Protein AF-A0A2E8D1E2-F1 (afdb_monomer_lite)

Structure (mmCIF, N/CA/C/O backbone):
data_AF-A0A2E8D1E2-F1
#
_entry.id   AF-A0A2E8D1E2-F1
#
loop_
_atom_site.group_PDB
_atom_site.id
_atom_site.type_symbol
_atom_site.label_atom_id
_atom_site.label_alt_id
_atom_site.label_comp_id
_atom_site.label_asym_id
_atom_site.label_entity_id
_atom_site.label_seq_id
_atom_site.pdbx_PDB_ins_code
_atom_site.Cartn_x
_atom_site.Cartn_y
_atom_site.Cartn_z
_atom_site.occupancy
_atom_site.B_iso_or_equiv
_atom_site.auth_seq_id
_atom_site.auth_comp_id
_atom_site.auth_asym_id
_atom_site.auth_atom_id
_atom_site.pdbx_PDB_model_num
ATOM 1 N N . MET A 1 1 ? -19.453 -1.250 4.900 1.00 74.19 1 MET A N 1
ATOM 2 C CA . MET A 1 1 ? -19.891 -2.653 4.694 1.00 74.19 1 MET A CA 1
ATOM 3 C C . MET A 1 1 ? -21.164 -2.675 3.858 1.00 74.19 1 MET A C 1
ATOM 5 O O . MET A 1 1 ? -22.031 -1.850 4.121 1.00 74.19 1 MET A O 1
ATOM 9 N N . LEU A 1 2 ? -21.267 -3.557 2.859 1.00 86.75 2 LEU A N 1
ATOM 10 C CA . LEU A 1 2 ? -22.532 -3.847 2.173 1.00 86.75 2 LEU A CA 1
ATOM 11 C C . LEU A 1 2 ? -23.083 -5.180 2.699 1.00 86.75 2 LEU A C 1
ATOM 13 O O . LEU A 1 2 ? -22.288 -6.065 3.014 1.00 86.75 2 LEU A O 1
ATOM 17 N N . ASP A 1 3 ? -24.400 -5.324 2.816 1.00 92.06 3 ASP A N 1
ATOM 18 C CA . ASP A 1 3 ? -25.017 -6.634 3.048 1.00 92.06 3 ASP A CA 1
ATOM 19 C C . ASP A 1 3 ? -25.078 -7.456 1.748 1.00 92.06 3 ASP A C 1
ATOM 21 O O . ASP A 1 3 ? -24.615 -7.022 0.689 1.00 92.06 3 ASP A O 1
ATOM 25 N N . ALA A 1 4 ? -25.633 -8.668 1.827 1.00 94.62 4 ALA A N 1
ATOM 26 C CA . ALA A 1 4 ? -25.773 -9.560 0.675 1.00 94.62 4 ALA A CA 1
ATOM 27 C C . ALA A 1 4 ? -26.650 -8.974 -0.450 1.00 94.62 4 ALA A C 1
ATOM 29 O O . ALA A 1 4 ? -26.517 -9.390 -1.599 1.00 94.62 4 ALA A O 1
ATOM 30 N N . ASP A 1 5 ? -27.496 -7.990 -0.131 1.00 95.38 5 ASP A N 1
ATOM 31 C CA . ASP A 1 5 ? -28.355 -7.283 -1.081 1.00 95.38 5 ASP A CA 1
ATOM 32 C C . ASP A 1 5 ? -27.682 -6.009 -1.634 1.00 95.38 5 ASP A C 1
ATOM 34 O O . ASP A 1 5 ? -28.273 -5.268 -2.423 1.00 95.38 5 ASP A O 1
ATOM 38 N N . GLY A 1 6 ? -26.433 -5.737 -1.238 1.00 94.06 6 GLY A N 1
ATOM 39 C CA . GLY A 1 6 ? -25.664 -4.576 -1.677 1.00 94.06 6 GLY A CA 1
ATOM 40 C C . GLY A 1 6 ? -26.029 -3.277 -0.957 1.00 94.06 6 GLY A C 1
ATOM 41 O O . GLY A 1 6 ? -25.612 -2.201 -1.393 1.00 94.06 6 GLY A O 1
ATOM 42 N N . LYS A 1 7 ? -26.796 -3.329 0.138 1.00 96.06 7 LYS A N 1
ATOM 43 C CA . LYS A 1 7 ? -27.158 -2.140 0.914 1.00 96.06 7 LYS A CA 1
ATOM 44 C C . LYS A 1 7 ? -26.035 -1.765 1.872 1.00 96.06 7 LYS A C 1
ATOM 46 O O . LYS A 1 7 ? -25.477 -2.610 2.562 1.00 96.06 7 LYS A O 1
ATOM 51 N N . LEU A 1 8 ? -25.749 -0.466 1.965 1.00 95.50 8 LEU A N 1
ATOM 52 C CA . LEU A 1 8 ? -24.811 0.078 2.942 1.00 95.50 8 LEU A CA 1
ATOM 53 C C . LEU A 1 8 ? -25.286 -0.200 4.375 1.00 95.50 8 LEU A C 1
ATOM 55 O O . LEU A 1 8 ? -26.321 0.305 4.809 1.00 95.50 8 LEU A O 1
ATOM 59 N N . VAL A 1 9 ? -24.494 -0.985 5.098 1.00 93.88 9 VAL A N 1
ATOM 60 C CA . VAL A 1 9 ? -24.712 -1.345 6.503 1.00 93.88 9 VAL A CA 1
ATOM 61 C C . VAL A 1 9 ? -23.969 -0.391 7.432 1.00 93.88 9 VAL A C 1
ATOM 63 O O . VAL A 1 9 ? -24.492 -0.011 8.473 1.00 93.88 9 VAL A O 1
ATOM 66 N N . GLU A 1 10 ? -22.753 0.005 7.057 1.00 92.44 10 GLU A N 1
ATOM 67 C CA . GLU A 1 10 ? -21.863 0.752 7.946 1.00 92.44 10 GLU A CA 1
ATOM 68 C C . GLU A 1 10 ? -20.851 1.604 7.174 1.00 92.44 10 GLU A C 1
ATOM 70 O O . GLU A 1 10 ? -20.319 1.159 6.147 1.00 92.44 10 GLU A O 1
ATOM 75 N N . THR A 1 11 ? -20.566 2.790 7.723 1.00 92.50 11 THR A N 1
ATOM 76 C CA . THR A 1 11 ? -19.557 3.751 7.261 1.00 92.50 11 THR A CA 1
ATOM 77 C C . THR A 1 11 ? -18.661 4.141 8.429 1.00 92.50 11 THR A C 1
ATOM 79 O O . THR A 1 11 ? -19.160 4.591 9.461 1.00 92.50 11 THR A O 1
ATOM 82 N N . TRP A 1 12 ? -17.347 4.042 8.244 1.00 91.81 12 TRP A N 1
ATOM 83 C CA . TRP A 1 12 ? -16.364 4.463 9.239 1.00 91.81 12 TRP A CA 1
ATOM 84 C C . TRP A 1 12 ? -15.814 5.849 8.891 1.00 91.81 12 TRP A C 1
ATOM 86 O O . TRP A 1 12 ? -15.200 6.004 7.831 1.00 91.81 12 TRP A O 1
ATOM 96 N N . PRO A 1 13 ? -16.049 6.877 9.726 1.00 90.56 13 PRO A N 1
ATOM 97 C CA . PRO A 1 13 ? -15.485 8.196 9.489 1.00 90.56 13 PRO A CA 1
ATOM 98 C C . PRO A 1 13 ? -13.972 8.177 9.729 1.00 90.56 13 PRO A C 1
ATOM 100 O O . PRO A 1 13 ? -13.495 7.660 10.736 1.00 90.56 13 PRO A O 1
ATOM 103 N N . MET A 1 14 ? -13.228 8.787 8.810 1.00 90.25 14 MET A N 1
ATOM 104 C CA . MET A 1 14 ? -11.777 8.939 8.884 1.00 90.25 14 MET A CA 1
ATOM 105 C C . MET A 1 14 ? -11.461 10.433 8.953 1.00 90.25 14 MET A C 1
ATOM 107 O O . MET A 1 14 ? -11.454 11.114 7.932 1.00 90.25 14 MET A O 1
ATOM 111 N N . ASN A 1 15 ? -11.276 10.960 10.163 1.00 87.94 15 ASN A N 1
ATOM 112 C CA . ASN A 1 15 ? -11.110 12.405 10.364 1.00 87.94 15 ASN A CA 1
ATOM 113 C C . ASN A 1 15 ? -9.662 12.871 10.160 1.00 87.94 15 ASN A C 1
ATOM 115 O O . ASN A 1 15 ? -9.437 14.000 9.738 1.00 87.94 15 ASN A O 1
ATOM 119 N N . ASP A 1 16 ? -8.694 11.994 10.435 1.00 88.12 16 ASP A N 1
ATOM 120 C CA . ASP A 1 16 ? -7.269 12.345 10.471 1.00 88.12 16 ASP A CA 1
ATOM 121 C C . ASP A 1 16 ? -6.489 11.881 9.232 1.00 88.12 16 ASP A C 1
ATOM 123 O O . ASP A 1 16 ? -5.282 12.115 9.146 1.00 88.12 16 ASP A O 1
ATOM 127 N N . LEU A 1 17 ? -7.162 11.218 8.284 1.00 90.31 17 LEU A N 1
ATOM 128 C CA . LEU A 1 17 ? -6.597 10.690 7.042 1.00 90.31 17 LEU A CA 1
ATOM 129 C C . LEU A 1 17 ? -7.678 10.678 5.956 1.00 90.31 17 LEU A C 1
ATOM 131 O O . LEU A 1 17 ? -8.757 10.127 6.171 1.00 90.31 17 LEU A O 1
ATOM 135 N N . ALA A 1 18 ? -7.378 11.203 4.767 1.00 92.31 18 ALA A N 1
ATOM 136 C CA . ALA A 1 18 ? -8.254 11.067 3.605 1.00 92.31 18 ALA A CA 1
ATOM 137 C C . ALA A 1 18 ? -7.902 9.790 2.811 1.00 92.31 18 ALA A C 1
ATOM 139 O O . ALA A 1 18 ? -6.849 9.739 2.169 1.00 92.31 18 ALA A O 1
ATOM 140 N N . PRO A 1 19 ? -8.748 8.744 2.822 1.00 93.69 19 PRO A N 1
ATOM 141 C CA . PRO A 1 19 ? -8.396 7.444 2.251 1.00 93.69 19 PRO A CA 1
ATOM 142 C C . PRO A 1 19 ? -8.268 7.487 0.721 1.00 93.69 19 PRO A C 1
ATOM 144 O O . PRO A 1 19 ? -9.162 7.973 0.025 1.00 93.69 19 PRO A O 1
ATOM 147 N N . LYS A 1 20 ? -7.172 6.929 0.186 1.00 92.50 20 LYS A N 1
ATOM 148 C CA . LYS A 1 20 ? -6.918 6.743 -1.263 1.00 92.50 20 LYS A CA 1
ATOM 149 C C . LYS A 1 20 ? -6.661 5.280 -1.644 1.00 92.50 20 LYS A C 1
ATOM 151 O O . LYS A 1 20 ? -6.895 4.886 -2.793 1.00 92.50 20 LYS A O 1
ATOM 156 N N . ALA A 1 21 ? -6.208 4.475 -0.687 1.00 94.38 21 ALA A N 1
ATOM 157 C CA . ALA A 1 21 ? -6.042 3.033 -0.802 1.00 94.38 21 ALA A CA 1
ATOM 158 C C . ALA A 1 21 ? -6.446 2.350 0.512 1.00 94.38 21 ALA A C 1
ATOM 160 O O . ALA A 1 21 ? -6.267 2.916 1.591 1.00 94.38 21 ALA A O 1
ATOM 161 N N . VAL A 1 22 ? -6.992 1.139 0.410 1.00 96.31 22 VAL A N 1
ATOM 162 C CA . VAL A 1 22 ? -7.398 0.308 1.548 1.00 96.31 22 VAL A CA 1
ATOM 163 C C . VAL A 1 22 ? -7.047 -1.149 1.264 1.00 96.31 22 VAL A C 1
ATOM 165 O O . VAL A 1 22 ? -7.165 -1.596 0.126 1.00 96.31 22 VAL A O 1
ATOM 168 N N . LEU A 1 23 ? -6.632 -1.873 2.299 1.00 97.50 23 LEU A N 1
ATOM 169 C CA . LEU A 1 23 ? -6.370 -3.307 2.269 1.00 97.50 23 LEU A CA 1
ATOM 170 C C . LEU A 1 23 ? -6.943 -3.945 3.533 1.00 97.50 23 LEU A C 1
ATOM 172 O O . LEU A 1 23 ? -6.603 -3.528 4.636 1.00 97.50 23 LEU A O 1
ATOM 176 N N . ALA A 1 24 ? -7.774 -4.972 3.374 1.00 96.38 24 ALA A N 1
ATOM 177 C CA . ALA A 1 24 ? -8.208 -5.828 4.473 1.00 96.38 24 ALA A CA 1
ATOM 178 C C . ALA A 1 24 ? -7.425 -7.145 4.420 1.00 96.38 24 ALA A C 1
ATOM 180 O O . ALA A 1 24 ? -7.403 -7.816 3.389 1.00 96.38 24 ALA A O 1
ATOM 181 N N . CYS A 1 25 ? -6.777 -7.505 5.522 1.00 96.81 25 CYS A N 1
ATOM 182 C CA . CYS A 1 25 ? -5.995 -8.728 5.649 1.00 96.81 25 CYS A CA 1
ATOM 183 C C . CYS A 1 25 ? -6.830 -9.855 6.276 1.00 96.81 25 CYS A C 1
ATOM 185 O O . CYS A 1 25 ? -7.772 -9.613 7.032 1.00 96.81 25 CYS A O 1
ATOM 187 N N . ALA A 1 26 ? -6.458 -11.106 5.994 1.00 94.62 26 ALA A N 1
ATOM 188 C CA . ALA A 1 26 ? -7.142 -12.287 6.531 1.00 94.62 26 ALA A CA 1
ATOM 189 C C . ALA A 1 26 ? -7.048 -12.402 8.066 1.00 94.62 26 ALA A C 1
ATOM 191 O O . ALA A 1 26 ? -7.923 -12.994 8.693 1.00 94.62 26 ALA A O 1
ATOM 192 N N . ASP A 1 27 ? -6.015 -11.806 8.670 1.00 96.25 27 ASP A N 1
ATOM 193 C CA . ASP A 1 27 ? -5.826 -11.709 10.123 1.00 96.25 27 ASP A CA 1
ATOM 194 C C . ASP A 1 27 ? -6.756 -10.674 10.795 1.00 96.25 27 ASP A C 1
ATOM 196 O O . ASP A 1 27 ? -6.715 -10.501 12.013 1.00 96.25 27 ASP A O 1
ATOM 200 N N . GLY A 1 28 ? -7.598 -9.984 10.018 1.00 96.88 28 GLY A N 1
ATOM 201 C CA . GLY A 1 28 ? -8.497 -8.934 10.490 1.00 96.88 28 GLY A CA 1
ATOM 202 C C . GLY A 1 28 ? -7.851 -7.551 10.592 1.00 96.88 28 GLY A C 1
ATOM 203 O O . GLY A 1 28 ? -8.546 -6.590 10.916 1.00 96.88 28 GLY A O 1
ATOM 204 N N . THR A 1 29 ? -6.556 -7.414 10.299 1.00 98.31 29 THR A N 1
ATOM 205 C CA . THR A 1 29 ? -5.906 -6.104 10.190 1.00 98.31 29 THR A CA 1
ATOM 206 C C . THR A 1 29 ? -6.407 -5.378 8.946 1.00 98.31 29 THR A C 1
ATOM 208 O O . THR A 1 29 ? -6.523 -5.967 7.871 1.00 98.31 29 THR A O 1
ATOM 211 N N . ILE A 1 30 ? -6.648 -4.076 9.062 1.00 98.12 30 ILE A N 1
ATOM 212 C CA . ILE A 1 30 ? -6.992 -3.212 7.933 1.00 98.12 30 ILE A CA 1
ATOM 213 C C . ILE A 1 30 ? -5.922 -2.127 7.809 1.00 98.12 30 ILE A C 1
ATOM 215 O O . ILE A 1 30 ? -5.593 -1.463 8.788 1.00 98.12 30 ILE A O 1
ATOM 219 N N . TYR A 1 31 ? -5.393 -1.923 6.606 1.00 98.19 31 TYR A N 1
ATOM 220 C CA . TYR A 1 31 ? -4.501 -0.809 6.293 1.00 98.19 31 TYR A CA 1
ATOM 221 C C . TYR A 1 31 ? -5.215 0.207 5.423 1.00 98.19 31 TYR A C 1
ATOM 223 O O . TYR A 1 31 ? -5.909 -0.154 4.471 1.00 98.19 31 TYR A O 1
ATOM 231 N N . VAL A 1 32 ? -5.016 1.483 5.729 1.00 97.31 32 VAL A N 1
ATOM 232 C CA . VAL A 1 32 ? -5.549 2.587 4.935 1.00 97.31 32 VAL A CA 1
ATOM 233 C C . VAL A 1 32 ? -4.449 3.607 4.707 1.00 97.31 32 VAL A C 1
ATOM 235 O O . VAL A 1 32 ? -3.779 4.017 5.651 1.00 97.31 32 VAL A O 1
ATOM 238 N N . ALA A 1 33 ? -4.270 4.026 3.459 1.00 95.25 33 ALA A N 1
ATOM 239 C CA . ALA A 1 33 ? -3.259 5.005 3.085 1.00 95.25 33 ALA A CA 1
ATOM 240 C C . ALA A 1 33 ? -3.872 6.144 2.268 1.00 95.25 33 ALA A C 1
ATOM 242 O O . ALA A 1 33 ? -4.802 5.942 1.475 1.00 95.25 33 ALA A O 1
ATOM 243 N N . GLY A 1 34 ? -3.344 7.350 2.452 1.00 91.56 34 GLY A N 1
ATOM 244 C CA . GLY A 1 34 ? -3.761 8.528 1.702 1.00 91.56 34 GLY A CA 1
ATOM 245 C C . GLY A 1 34 ? -3.255 9.833 2.308 1.00 91.56 34 GLY A C 1
ATOM 246 O O . GLY A 1 34 ? -3.021 9.913 3.508 1.00 91.56 34 GLY A O 1
ATOM 247 N N . GLU A 1 35 ? -3.062 10.835 1.444 1.00 86.56 35 GLU A N 1
ATOM 248 C CA . GLU A 1 35 ? -2.612 12.195 1.803 1.00 86.56 35 GLU A CA 1
ATOM 249 C C . GLU A 1 35 ? -1.411 12.223 2.765 1.00 86.56 35 GLU A C 1
ATOM 251 O O . GLU A 1 35 ? -1.435 12.888 3.795 1.00 86.56 35 GLU A O 1
ATOM 256 N N . GLY A 1 36 ? -0.356 11.475 2.426 1.00 90.81 36 GLY A N 1
ATOM 257 C CA . GL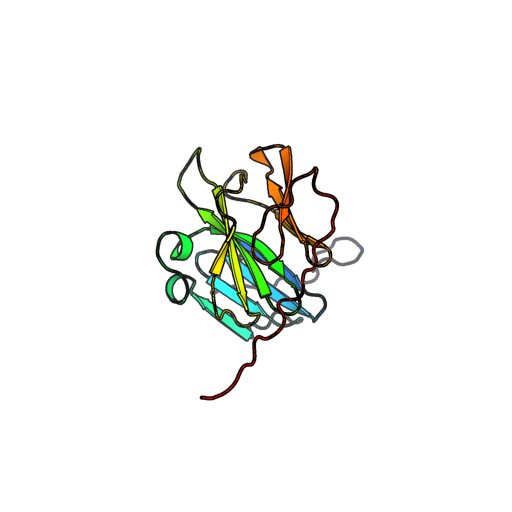Y A 1 36 ? 0.884 11.455 3.205 1.00 90.81 36 GLY A CA 1
ATOM 258 C C . GLY A 1 36 ? 0.812 10.631 4.491 1.00 90.81 36 GLY A C 1
ATOM 259 O O . GLY A 1 36 ? 1.752 10.674 5.272 1.00 90.81 36 GLY A O 1
ATOM 260 N N . LYS A 1 37 ? -0.262 9.869 4.724 1.00 94.31 37 LYS A N 1
ATOM 261 C CA . LYS A 1 37 ? -0.425 9.057 5.934 1.00 94.31 37 LYS A CA 1
ATOM 262 C C . LYS A 1 37 ? -0.718 7.598 5.638 1.00 94.31 37 LYS A C 1
ATOM 264 O O . LYS A 1 37 ? -1.290 7.249 4.600 1.00 94.31 37 LYS A O 1
ATOM 269 N N . LEU A 1 38 ? -0.379 6.763 6.613 1.00 95.94 38 LEU A N 1
ATOM 270 C CA . LEU A 1 38 ? -0.665 5.338 6.638 1.00 95.94 38 LEU A CA 1
ATOM 271 C C . LEU A 1 38 ? -1.185 4.943 8.022 1.00 95.94 38 LEU A C 1
ATOM 273 O O . LEU A 1 38 ? -0.575 5.258 9.042 1.00 95.94 38 LEU A O 1
ATOM 277 N N . ALA A 1 39 ? -2.320 4.250 8.050 1.00 97.38 39 ALA A N 1
ATOM 278 C CA . ALA A 1 39 ? -2.990 3.820 9.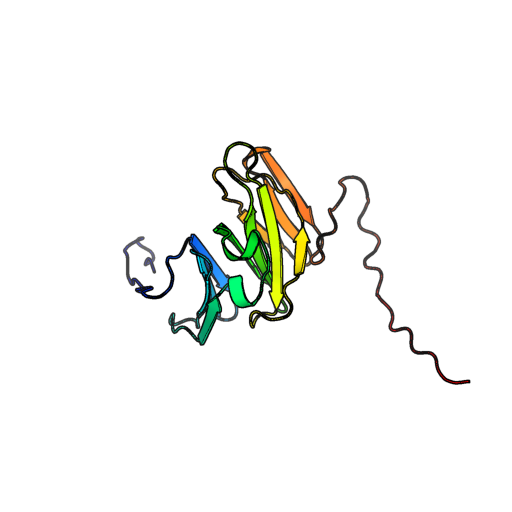265 1.00 97.38 39 ALA A CA 1
ATOM 279 C C . ALA A 1 39 ? -3.212 2.304 9.276 1.00 97.38 39 ALA A C 1
ATOM 281 O O . ALA A 1 39 ? -3.544 1.704 8.253 1.00 97.38 39 ALA A O 1
ATOM 282 N N . LYS A 1 40 ? -3.042 1.705 10.458 1.00 98.25 40 LYS A N 1
ATOM 283 C CA . LYS A 1 40 ? -3.355 0.314 10.791 1.00 98.25 40 LYS A CA 1
ATOM 284 C C . LYS A 1 40 ? -4.557 0.316 11.717 1.00 98.25 40 LYS A C 1
ATOM 286 O O . LYS A 1 40 ? -4.549 0.992 12.748 1.00 98.25 40 LYS A O 1
ATOM 291 N N . LEU A 1 41 ? -5.578 -0.434 11.349 1.00 97.75 41 LEU A N 1
ATOM 292 C CA . LEU A 1 41 ? -6.832 -0.569 12.066 1.00 97.75 41 LEU A CA 1
ATOM 293 C C . LEU A 1 41 ? -7.060 -2.047 12.407 1.00 97.75 41 LEU A C 1
ATOM 295 O O . LEU A 1 41 ? -6.551 -2.938 11.722 1.00 97.75 41 LEU A O 1
ATOM 299 N N . ASP A 1 42 ? -7.831 -2.308 13.459 1.00 97.06 42 ASP A N 1
ATOM 300 C CA . ASP A 1 42 ? -8.374 -3.645 13.708 1.00 97.06 42 ASP A CA 1
ATOM 301 C C . ASP A 1 42 ? -9.635 -3.920 12.867 1.00 97.06 42 ASP A C 1
ATOM 303 O O . ASP A 1 42 ? -10.129 -3.056 12.138 1.00 97.06 42 ASP A O 1
ATOM 307 N N . ALA A 1 43 ? -10.188 -5.128 13.001 1.00 94.88 43 ALA A N 1
ATOM 308 C CA . ALA A 1 43 ? -11.377 -5.568 12.268 1.00 94.88 43 ALA A CA 1
ATOM 309 C C . ALA A 1 43 ? -12.647 -4.748 12.577 1.00 94.88 43 ALA A C 1
ATOM 311 O O . ALA A 1 43 ? -13.622 -4.830 11.834 1.00 94.88 43 ALA A O 1
ATOM 312 N N . SER A 1 44 ? -12.647 -3.965 13.663 1.00 93.06 44 SER A N 1
ATOM 313 C CA . SER A 1 44 ? -13.730 -3.045 14.036 1.00 93.06 44 SER A CA 1
ATOM 314 C C . SER A 1 44 ? -13.488 -1.607 13.568 1.00 93.06 44 SER A C 1
ATOM 316 O O . SER A 1 44 ? -14.219 -0.700 13.959 1.00 93.06 44 SER A O 1
ATOM 318 N N . ALA A 1 45 ? -12.452 -1.397 12.749 1.00 92.88 45 ALA A N 1
ATOM 319 C CA . ALA A 1 45 ? -11.985 -0.101 12.270 1.00 92.88 45 ALA A CA 1
ATOM 320 C C . ALA A 1 45 ? -11.478 0.852 13.351 1.00 92.88 45 ALA A C 1
ATOM 322 O O . ALA A 1 45 ? -11.359 2.061 13.131 1.00 92.88 45 ALA A O 1
ATOM 323 N N . LYS A 1 46 ? -11.113 0.324 14.519 1.00 94.88 46 LYS A N 1
ATOM 324 C CA . LYS A 1 46 ? -10.384 1.116 15.497 1.00 94.88 46 LYS A CA 1
ATOM 325 C C . LYS A 1 46 ? -8.964 1.323 14.988 1.00 94.88 46 LYS A C 1
ATOM 327 O O . LYS A 1 46 ? -8.243 0.358 14.745 1.00 94.88 46 LYS A O 1
ATOM 332 N N . VAL A 1 47 ? -8.543 2.580 14.884 1.00 96.56 47 VAL A N 1
ATOM 333 C CA . VAL A 1 47 ? -7.154 2.935 14.572 1.00 96.56 47 VAL A CA 1
ATOM 334 C C . VAL A 1 47 ? -6.243 2.458 15.704 1.00 96.56 47 VAL A C 1
ATOM 336 O O . VAL A 1 47 ? -6.392 2.869 16.856 1.00 96.56 47 VAL A O 1
ATOM 339 N N . LEU A 1 48 ? -5.310 1.569 15.369 1.00 97.50 48 LEU A N 1
ATOM 340 C CA . LEU A 1 48 ? -4.280 1.049 16.268 1.00 97.50 48 LEU A CA 1
ATOM 341 C C . LEU A 1 48 ? -2.989 1.861 16.162 1.00 97.50 48 LEU A C 1
ATOM 343 O O . LEU A 1 48 ? -2.314 2.079 17.166 1.00 97.50 48 LEU A O 1
ATOM 347 N N . LYS A 1 49 ? -2.645 2.297 14.944 1.00 97.38 49 LYS A N 1
ATOM 348 C CA . LYS A 1 49 ? -1.436 3.071 14.658 1.00 97.38 49 LYS A CA 1
ATOM 349 C C . LYS A 1 49 ? -1.637 3.943 13.424 1.00 97.38 49 LYS A C 1
ATOM 351 O O . LYS A 1 49 ? -2.245 3.492 12.458 1.00 97.38 49 LYS A O 1
ATOM 356 N N . THR A 1 50 ? -1.056 5.135 13.440 1.00 96.62 50 THR A N 1
ATOM 357 C CA . THR A 1 50 ? -0.921 6.015 12.273 1.00 96.62 50 THR A CA 1
ATOM 358 C C . THR A 1 50 ? 0.521 6.492 12.201 1.00 96.62 50 THR A C 1
ATOM 360 O O . THR A 1 50 ? 1.137 6.713 13.244 1.00 96.62 50 THR A O 1
ATOM 363 N N . VAL A 1 51 ? 1.050 6.640 10.991 1.00 95.25 51 VAL A N 1
ATOM 364 C CA . VAL A 1 51 ? 2.338 7.285 10.731 1.00 95.25 51 VAL A CA 1
ATOM 365 C C . VAL A 1 51 ? 2.170 8.334 9.637 1.00 95.25 51 VAL A C 1
ATOM 367 O O . VAL A 1 51 ? 1.449 8.105 8.657 1.00 95.25 51 VAL A O 1
ATOM 370 N N . ASP A 1 52 ? 2.828 9.475 9.817 1.00 94.38 52 ASP A N 1
ATOM 371 C CA . ASP A 1 52 ? 3.037 10.440 8.746 1.00 94.38 52 ASP A CA 1
ATOM 372 C C . ASP A 1 52 ? 4.204 9.929 7.891 1.00 94.38 52 ASP A C 1
ATOM 374 O O . ASP A 1 52 ? 5.305 9.690 8.383 1.00 94.38 52 ASP A O 1
ATOM 378 N N . LEU A 1 53 ? 3.980 9.716 6.596 1.00 93.06 53 LEU A N 1
ATOM 379 C CA . LEU A 1 53 ? 4.975 9.124 5.700 1.00 93.06 53 LEU A CA 1
ATOM 380 C C . LEU A 1 53 ? 6.240 9.976 5.605 1.00 93.06 53 LEU A C 1
ATOM 382 O O . LEU A 1 53 ? 7.319 9.424 5.436 1.00 93.06 53 LEU A O 1
ATOM 386 N N . SER A 1 54 ? 6.133 11.292 5.794 1.00 92.88 54 SER A N 1
ATOM 387 C CA . SER A 1 54 ? 7.280 12.199 5.885 1.00 92.88 54 SER A CA 1
ATOM 388 C C . SER A 1 54 ? 8.190 11.963 7.093 1.00 92.88 54 SER A C 1
ATOM 390 O O . SER A 1 54 ? 9.294 12.494 7.124 1.00 92.88 54 SER A O 1
ATOM 392 N N . GLU A 1 55 ? 7.741 11.223 8.110 1.00 93.50 55 GLU A N 1
ATOM 393 C CA . GLU A 1 55 ? 8.566 10.872 9.275 1.00 93.50 55 GLU A CA 1
ATOM 394 C C . GLU A 1 55 ? 9.413 9.617 9.040 1.00 93.50 55 GLU A C 1
ATOM 396 O O . GLU A 1 55 ? 10.393 9.391 9.749 1.00 93.50 55 GLU A O 1
ATOM 401 N N . VAL A 1 56 ? 9.026 8.789 8.067 1.00 92.94 56 VAL A N 1
ATOM 402 C CA . VAL A 1 56 ? 9.631 7.472 7.809 1.00 92.94 56 VAL A CA 1
ATOM 403 C C . VAL A 1 56 ? 10.200 7.333 6.398 1.00 92.94 56 VAL A C 1
ATOM 405 O O . VAL A 1 56 ? 10.981 6.422 6.146 1.00 92.94 56 VAL A O 1
ATOM 408 N N . LEU A 1 57 ? 9.847 8.230 5.481 1.00 91.19 57 LEU A N 1
ATOM 409 C CA . LEU A 1 57 ? 10.334 8.273 4.109 1.00 91.19 57 LEU A CA 1
ATOM 410 C C . LEU A 1 57 ? 10.850 9.667 3.765 1.00 91.19 57 LEU A C 1
ATOM 412 O O . LEU A 1 57 ? 10.255 10.678 4.134 1.00 91.19 57 LEU A O 1
ATOM 416 N N . ASP A 1 58 ? 11.913 9.703 2.967 1.00 85.94 58 ASP A N 1
ATOM 417 C CA . ASP A 1 58 ? 12.519 10.939 2.486 1.00 85.94 58 ASP A CA 1
ATOM 418 C C . ASP A 1 58 ? 12.053 11.316 1.070 1.00 85.94 58 ASP A C 1
ATOM 420 O O . ASP A 1 58 ? 11.607 10.491 0.265 1.00 85.94 58 ASP A O 1
ATOM 424 N N . GLY A 1 59 ? 12.231 12.592 0.725 1.00 82.56 59 GLY A N 1
ATOM 425 C CA . GLY A 1 59 ? 12.126 13.080 -0.648 1.00 82.56 59 GLY A CA 1
ATOM 426 C C . GLY A 1 59 ? 10.714 12.998 -1.230 1.00 82.56 59 GLY A C 1
ATOM 427 O O . GLY A 1 59 ? 9.742 13.411 -0.605 1.00 82.56 59 GLY A O 1
ATOM 428 N N . ALA A 1 60 ? 10.602 12.511 -2.469 1.00 77.81 60 ALA A N 1
ATOM 429 C CA . ALA A 1 60 ? 9.344 12.534 -3.215 1.00 77.81 60 ALA A CA 1
ATOM 430 C C . ALA A 1 60 ? 8.243 11.651 -2.599 1.00 77.81 60 ALA A C 1
ATOM 432 O O . ALA A 1 60 ? 7.071 11.890 -2.875 1.00 77.81 60 ALA A O 1
ATOM 433 N N . TYR A 1 61 ? 8.600 10.660 -1.775 1.00 80.00 61 TYR A N 1
ATOM 434 C CA . TYR A 1 61 ? 7.655 9.698 -1.199 1.00 80.00 61 TYR A CA 1
ATOM 435 C C . TYR A 1 61 ? 6.912 10.233 0.027 1.00 80.00 61 TYR A C 1
ATOM 437 O O . TYR A 1 61 ? 5.766 9.854 0.253 1.00 80.00 61 TYR A O 1
ATOM 445 N N . ALA A 1 62 ? 7.530 11.158 0.768 1.00 76.25 62 ALA A N 1
ATOM 446 C CA . ALA A 1 62 ? 6.935 11.828 1.926 1.00 76.25 62 ALA A CA 1
ATOM 447 C C . ALA A 1 62 ? 5.601 12.522 1.591 1.00 76.25 62 ALA A C 1
ATOM 449 O O . ALA A 1 62 ? 4.695 12.590 2.418 1.00 76.25 62 ALA A O 1
ATOM 450 N N . GLU A 1 63 ? 5.479 13.011 0.356 1.00 76.19 63 GLU A N 1
ATOM 451 C CA . GLU A 1 63 ? 4.307 13.725 -0.159 1.00 76.19 63 GLU A CA 1
ATOM 452 C C . GLU A 1 63 ? 3.570 12.932 -1.257 1.00 76.19 63 GLU A C 1
ATOM 454 O O . GLU A 1 63 ? 2.614 13.432 -1.856 1.00 76.19 63 GLU A O 1
ATOM 459 N N . ALA A 1 64 ? 4.015 11.707 -1.561 1.00 78.94 64 ALA A N 1
ATOM 460 C CA . ALA A 1 64 ? 3.494 10.931 -2.679 1.00 78.94 64 ALA A CA 1
ATOM 461 C C . ALA A 1 64 ? 2.081 10.399 -2.419 1.00 78.94 64 ALA A C 1
ATOM 463 O O . ALA A 1 64 ? 1.658 10.105 -1.297 1.00 78.94 64 ALA A O 1
ATOM 464 N N . HIS A 1 65 ? 1.345 10.202 -3.511 1.00 86.56 65 HIS A N 1
ATOM 465 C CA . HIS A 1 65 ? 0.025 9.596 -3.454 1.00 86.56 65 HIS A CA 1
ATOM 466 C C . HIS A 1 65 ? 0.142 8.082 -3.279 1.00 86.56 65 HIS A C 1
ATOM 468 O O . HIS A 1 65 ? 0.548 7.380 -4.203 1.00 86.56 65 HIS A O 1
ATOM 474 N N . ALA A 1 66 ? -0.267 7.575 -2.114 1.00 91.56 66 ALA A N 1
ATOM 475 C CA . ALA A 1 66 ? -0.450 6.143 -1.909 1.00 91.56 66 ALA A CA 1
ATOM 476 C C . ALA A 1 66 ? -1.566 5.625 -2.829 1.00 91.56 66 ALA A C 1
ATOM 478 O O . ALA A 1 66 ? -2.716 6.078 -2.762 1.00 91.56 66 ALA A O 1
ATOM 479 N N . SER A 1 67 ? -1.213 4.694 -3.707 1.00 90.25 67 SER A N 1
ATOM 480 C CA . SER A 1 67 ? -2.028 4.326 -4.854 1.00 90.25 67 SER A CA 1
ATOM 481 C C . SER A 1 67 ? -2.433 2.856 -4.875 1.00 90.25 67 SER A C 1
ATOM 483 O O . SER A 1 67 ? -3.464 2.534 -5.454 1.00 90.25 67 SER A O 1
ATOM 485 N N . GLY A 1 68 ? -1.754 1.985 -4.140 1.00 94.25 68 GLY A N 1
ATOM 486 C CA . GLY A 1 68 ? -2.123 0.578 -4.007 1.00 94.25 68 GLY A CA 1
ATOM 487 C C . GLY A 1 68 ? -1.495 -0.037 -2.765 1.00 94.25 68 GLY A C 1
ATOM 488 O O . GLY A 1 68 ? -0.501 0.485 -2.259 1.00 94.25 68 GLY A O 1
ATOM 489 N N . LEU A 1 69 ? -2.099 -1.115 -2.265 1.00 97.62 69 LEU A N 1
ATOM 490 C CA . LEU A 1 69 ? -1.673 -1.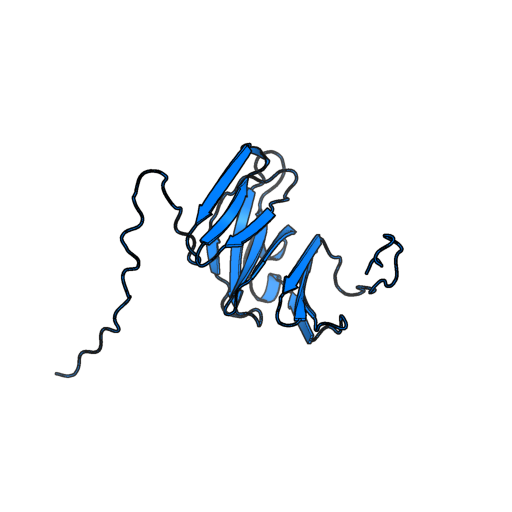812 -1.054 1.00 97.62 69 LEU A CA 1
ATOM 491 C C . LEU A 1 69 ? -1.774 -3.327 -1.254 1.00 97.62 69 LEU A C 1
ATOM 493 O O . LEU A 1 69 ? -2.790 -3.806 -1.748 1.00 97.62 69 LEU A O 1
ATOM 497 N N . ALA A 1 70 ? -0.768 -4.063 -0.792 1.00 98.12 70 ALA A N 1
ATOM 498 C CA . ALA A 1 70 ? -0.809 -5.516 -0.620 1.00 98.12 70 ALA A CA 1
ATOM 499 C C . ALA A 1 70 ? -0.026 -5.899 0.643 1.00 98.12 70 ALA A C 1
ATOM 501 O O . ALA A 1 70 ? 0.756 -5.092 1.143 1.00 98.12 70 ALA A O 1
ATOM 502 N N . ALA A 1 71 ? -0.220 -7.098 1.191 1.00 97.69 71 ALA A N 1
ATOM 503 C CA . ALA A 1 71 ? 0.534 -7.509 2.373 1.00 97.69 71 ALA A CA 1
ATOM 504 C C . ALA A 1 71 ? 0.582 -9.022 2.587 1.00 97.69 71 ALA A C 1
ATOM 506 O O . ALA A 1 71 ? -0.384 -9.722 2.291 1.00 97.69 71 ALA A O 1
ATOM 507 N N . ASN A 1 72 ? 1.687 -9.491 3.163 1.00 96.69 72 ASN A N 1
ATOM 508 C CA . ASN A 1 72 ? 1.839 -10.843 3.702 1.00 96.69 72 ASN A CA 1
ATOM 509 C C . ASN A 1 72 ? 2.019 -10.774 5.229 1.00 96.69 72 ASN A C 1
ATOM 511 O O . ASN A 1 72 ? 1.759 -9.742 5.850 1.00 96.69 72 ASN A O 1
ATOM 515 N N . ASP A 1 73 ? 2.472 -11.871 5.830 1.00 95.94 73 ASP A N 1
ATOM 516 C CA . ASP A 1 73 ? 2.671 -11.976 7.278 1.00 95.94 73 ASP A CA 1
ATOM 517 C C . ASP A 1 73 ? 3.796 -11.067 7.809 1.00 95.94 73 ASP A C 1
ATOM 519 O O . ASP A 1 73 ? 3.817 -10.737 8.994 1.00 95.94 73 ASP A O 1
ATOM 523 N N . CYS A 1 74 ? 4.730 -10.647 6.950 1.00 96.25 74 CYS A N 1
ATOM 524 C CA . CYS A 1 74 ? 5.924 -9.897 7.344 1.00 96.25 74 CYS A CA 1
ATOM 525 C C . CYS A 1 74 ? 5.863 -8.420 6.956 1.00 96.25 74 CYS A C 1
ATOM 527 O O . CYS A 1 74 ? 6.293 -7.564 7.731 1.00 96.25 74 CYS A O 1
ATOM 529 N N . HIS A 1 75 ? 5.319 -8.121 5.780 1.00 98.06 75 HIS A N 1
ATOM 530 C CA . HIS A 1 75 ? 5.413 -6.811 5.159 1.00 98.06 75 HIS A CA 1
ATOM 531 C C . HIS A 1 75 ? 4.068 -6.319 4.639 1.00 98.06 75 HIS A C 1
ATOM 533 O O . HIS A 1 75 ? 3.190 -7.093 4.244 1.00 98.06 75 HIS A O 1
ATOM 539 N N . ILE A 1 76 ? 3.944 -4.999 4.599 1.00 98.00 76 ILE A N 1
ATOM 540 C CA . ILE A 1 76 ? 2.990 -4.294 3.749 1.00 98.00 76 ILE A CA 1
ATOM 541 C C . ILE A 1 76 ? 3.751 -3.687 2.573 1.00 98.00 76 ILE A C 1
ATOM 543 O O . ILE A 1 76 ? 4.844 -3.158 2.741 1.00 98.00 76 ILE A O 1
ATOM 547 N N . TYR A 1 77 ? 3.152 -3.740 1.395 1.00 98.19 77 TYR A N 1
ATOM 548 C CA . TYR A 1 77 ? 3.660 -3.172 0.156 1.00 98.19 77 TYR A CA 1
ATOM 549 C C . TYR A 1 77 ? 2.755 -2.017 -0.238 1.00 98.19 77 TYR A C 1
ATOM 551 O O . TYR A 1 77 ? 1.532 -2.171 -0.275 1.00 98.19 77 TYR A O 1
ATOM 559 N N . ILE A 1 78 ? 3.349 -0.867 -0.532 1.00 96.69 78 ILE A N 1
ATOM 560 C CA . ILE A 1 78 ? 2.644 0.364 -0.867 1.00 96.69 78 ILE A CA 1
ATOM 561 C C . ILE A 1 78 ? 3.177 0.876 -2.193 1.00 96.69 78 ILE A C 1
ATOM 563 O O . ILE A 1 78 ? 4.380 1.075 -2.349 1.00 96.69 78 ILE A O 1
ATOM 567 N N . ALA A 1 79 ? 2.274 1.117 -3.137 1.00 95.38 79 ALA A N 1
ATOM 568 C CA . ALA A 1 79 ? 2.606 1.866 -4.336 1.00 95.38 79 ALA A CA 1
ATOM 569 C C . ALA A 1 79 ? 2.497 3.367 -4.070 1.00 95.38 79 ALA A C 1
ATOM 571 O O . ALA A 1 79 ? 1.462 3.847 -3.598 1.00 95.38 79 ALA A O 1
ATOM 572 N N . PHE A 1 80 ? 3.543 4.107 -4.418 1.00 92.75 80 PHE A N 1
ATOM 573 C CA . PHE A 1 80 ? 3.597 5.558 -4.341 1.00 92.75 80 PHE A CA 1
ATOM 574 C C . PHE A 1 80 ? 3.668 6.155 -5.737 1.00 92.75 80 PHE A C 1
ATOM 576 O O . PHE A 1 80 ? 4.628 5.930 -6.469 1.00 92.75 80 PHE A O 1
ATOM 583 N N . GLY A 1 81 ? 2.660 6.950 -6.092 1.00 89.00 81 GLY A N 1
ATOM 584 C CA . GLY A 1 81 ? 2.682 7.758 -7.303 1.00 89.00 81 GLY A CA 1
ATOM 585 C C . GLY A 1 81 ? 3.744 8.849 -7.195 1.00 89.00 81 GLY A C 1
ATOM 586 O O . GLY A 1 81 ? 3.587 9.793 -6.418 1.00 89.00 81 GLY A O 1
ATOM 587 N N . VAL A 1 82 ? 4.799 8.731 -7.997 1.00 79.00 82 VAL A N 1
ATOM 588 C CA . VAL A 1 82 ? 5.919 9.670 -8.074 1.00 79.00 82 VAL A CA 1
ATOM 589 C C . VAL A 1 82 ? 5.891 10.466 -9.380 1.00 79.00 82 VAL A C 1
ATOM 591 O O . VAL A 1 82 ? 5.569 9.958 -10.454 1.00 79.00 82 VAL A O 1
ATOM 594 N N . GLY A 1 83 ? 6.263 11.747 -9.296 1.00 71.69 83 GLY A N 1
ATOM 595 C CA . GLY A 1 83 ? 6.327 12.661 -10.441 1.00 71.69 83 GLY A CA 1
ATOM 596 C C . GLY A 1 83 ? 5.047 13.473 -10.692 1.00 71.69 83 GLY A C 1
ATOM 597 O O . GLY A 1 83 ? 4.059 13.381 -9.972 1.00 71.69 83 GLY A O 1
ATOM 598 N N . ARG A 1 84 ? 5.079 14.338 -11.716 1.00 58.28 84 ARG A N 1
ATOM 599 C CA . ARG A 1 84 ? 3.951 15.192 -12.139 1.00 58.28 84 ARG A CA 1
ATOM 600 C C . ARG A 1 84 ? 3.647 14.948 -13.626 1.00 58.28 84 ARG A C 1
ATOM 602 O O . ARG A 1 84 ? 4.574 14.904 -14.432 1.00 58.28 84 ARG A O 1
ATOM 609 N N . SER A 1 85 ? 2.366 14.889 -14.011 1.00 58.81 85 SER A N 1
ATOM 610 C CA . SER A 1 85 ? 1.896 14.794 -15.414 1.00 58.81 85 SER A CA 1
ATOM 611 C C . SER A 1 85 ? 2.283 13.487 -16.153 1.00 58.81 85 SER A C 1
ATOM 613 O O . SER A 1 85 ? 2.381 12.441 -15.524 1.00 58.81 85 SER A O 1
ATOM 615 N N . LEU A 1 86 ? 2.455 13.534 -17.487 1.00 48.22 86 LEU A N 1
ATOM 616 C CA . LEU A 1 86 ? 2.608 12.438 -18.477 1.00 48.22 86 LEU A CA 1
ATOM 617 C C . LEU A 1 86 ? 3.733 11.406 -18.217 1.00 48.22 86 LEU A C 1
ATOM 619 O O . LEU A 1 86 ? 3.991 10.557 -19.067 1.00 48.22 86 LEU A O 1
ATOM 623 N N . ARG A 1 87 ? 4.442 11.496 -17.089 1.00 60.56 87 ARG A N 1
ATOM 624 C CA . ARG A 1 87 ? 5.494 10.560 -16.662 1.00 60.56 87 ARG A CA 1
ATOM 625 C C . ARG A 1 87 ? 5.337 10.119 -15.207 1.00 60.56 87 ARG A C 1
ATOM 627 O O . ARG A 1 87 ? 6.324 9.703 -14.610 1.00 60.56 87 ARG A O 1
ATOM 634 N N . ALA A 1 88 ? 4.146 10.269 -14.627 1.00 75.62 88 ALA A N 1
ATOM 635 C CA . ALA A 1 88 ? 3.873 9.697 -13.320 1.00 75.62 88 ALA A CA 1
ATOM 636 C C . ALA A 1 88 ? 4.082 8.179 -13.393 1.00 75.62 88 ALA A C 1
ATOM 638 O O . ALA A 1 88 ? 3.562 7.525 -14.299 1.00 75.62 88 ALA A O 1
ATOM 639 N N . THR A 1 89 ? 4.882 7.664 -12.473 1.00 88.31 89 THR A N 1
ATOM 640 C CA . THR A 1 89 ? 5.085 6.232 -12.274 1.00 88.31 89 THR A CA 1
ATOM 641 C C . THR A 1 89 ? 4.798 5.891 -10.828 1.00 88.31 89 THR A C 1
ATOM 643 O O . THR A 1 89 ? 4.671 6.776 -9.985 1.00 88.31 89 THR A O 1
ATOM 646 N N . GLU A 1 90 ? 4.715 4.608 -10.536 1.00 92.38 90 GLU A N 1
ATOM 647 C CA . GLU A 1 90 ? 4.550 4.095 -9.197 1.00 92.38 90 GLU A CA 1
ATOM 648 C C . GLU A 1 90 ? 5.794 3.324 -8.800 1.00 92.38 90 GLU A C 1
ATOM 650 O O . GLU A 1 90 ? 6.218 2.391 -9.490 1.00 92.38 90 GLU A O 1
ATOM 655 N N . ASP A 1 91 ? 6.353 3.724 -7.670 1.00 94.00 91 ASP A N 1
ATOM 656 C CA . ASP A 1 91 ? 7.407 2.982 -7.002 1.00 94.00 91 ASP A CA 1
ATOM 657 C C . ASP A 1 91 ? 6.769 2.194 -5.859 1.00 94.00 91 ASP A C 1
ATOM 659 O O . ASP A 1 91 ? 5.827 2.665 -5.214 1.00 94.00 91 ASP A O 1
ATOM 663 N N . ILE A 1 92 ? 7.243 0.974 -5.629 1.00 95.88 92 ILE A N 1
ATOM 664 C CA . ILE A 1 92 ? 6.773 0.122 -4.546 1.00 95.88 92 ILE A CA 1
ATOM 665 C C . ILE A 1 92 ? 7.769 0.191 -3.405 1.00 95.88 92 ILE A C 1
ATOM 667 O O . ILE A 1 92 ? 8.949 -0.134 -3.561 1.00 95.88 92 ILE A O 1
ATOM 671 N N . VAL A 1 93 ? 7.249 0.570 -2.249 1.00 96.06 93 VAL A N 1
ATOM 672 C CA . VAL A 1 93 ? 7.950 0.548 -0.973 1.00 96.06 93 VAL A CA 1
ATOM 673 C C . VAL A 1 93 ? 7.323 -0.538 -0.122 1.00 96.06 93 VAL A C 1
ATOM 675 O O . VAL A 1 93 ? 6.096 -0.662 -0.090 1.00 96.06 93 VAL A O 1
ATOM 678 N N . HIS A 1 94 ? 8.139 -1.308 0.585 1.00 96.44 94 HIS A N 1
ATOM 679 C CA . HIS A 1 94 ? 7.638 -2.174 1.644 1.00 96.44 94 HIS A CA 1
ATOM 680 C C . HIS A 1 94 ? 8.016 -1.637 3.019 1.00 96.44 94 HIS A C 1
ATOM 682 O O . HIS A 1 94 ? 9.002 -0.921 3.165 1.00 96.44 94 HIS A O 1
ATOM 688 N N . PHE A 1 95 ? 7.189 -1.965 4.002 1.00 97.69 95 PHE A N 1
ATOM 689 C 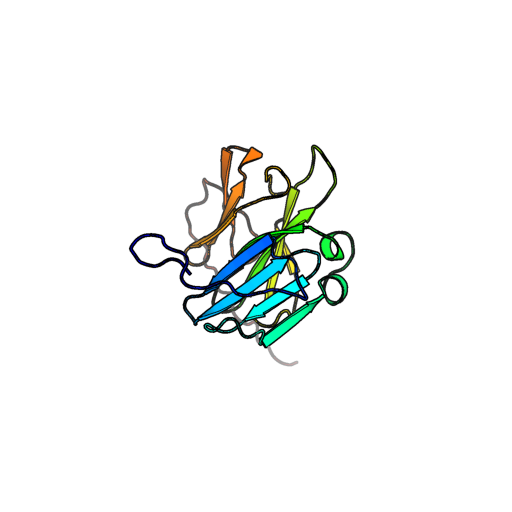CA . PHE A 1 95 ? 7.423 -1.739 5.423 1.00 97.69 95 PHE A CA 1
ATOM 690 C C . PHE A 1 95 ? 7.171 -3.054 6.147 1.00 97.69 95 PHE A C 1
ATOM 692 O O . PHE A 1 95 ? 6.392 -3.885 5.667 1.00 97.69 95 PHE A O 1
ATOM 699 N N . ASP A 1 96 ? 7.701 -3.205 7.358 1.00 97.94 96 ASP A N 1
ATOM 700 C CA . ASP A 1 96 ? 7.144 -4.198 8.272 1.00 97.94 96 ASP A CA 1
ATOM 701 C C . ASP A 1 96 ? 5.662 -3.888 8.603 1.00 97.94 96 ASP A C 1
ATOM 703 O O . ASP A 1 96 ? 5.134 -2.794 8.360 1.00 97.94 96 ASP A O 1
ATOM 707 N N . ARG A 1 97 ? 4.955 -4.866 9.180 1.00 97.56 97 ARG A N 1
ATOM 708 C CA . ARG A 1 97 ? 3.522 -4.754 9.540 1.00 97.56 97 ARG A CA 1
ATOM 709 C C . ARG A 1 97 ? 3.205 -3.663 10.574 1.00 97.56 97 ARG A C 1
ATOM 711 O O . ARG A 1 97 ? 2.019 -3.416 10.830 1.00 97.56 97 ARG A O 1
ATOM 718 N N . GLU A 1 98 ? 4.231 -3.049 11.157 1.00 97.44 98 GLU A N 1
ATOM 719 C CA . GLU A 1 98 ? 4.197 -1.980 12.149 1.00 97.44 98 GLU A CA 1
ATOM 720 C C . GLU A 1 98 ? 4.815 -0.669 11.623 1.00 97.44 98 GLU A C 1
ATOM 722 O O . GLU A 1 98 ? 5.093 0.229 12.417 1.00 97.44 98 GLU A O 1
ATOM 727 N N . PHE A 1 99 ? 4.973 -0.506 10.306 1.00 96.94 99 PHE A N 1
ATOM 728 C CA . PHE A 1 99 ? 5.488 0.710 9.653 1.00 96.94 99 PHE A CA 1
ATOM 729 C C . PHE A 1 99 ? 6.974 1.012 9.908 1.00 96.94 99 PHE A C 1
ATOM 731 O O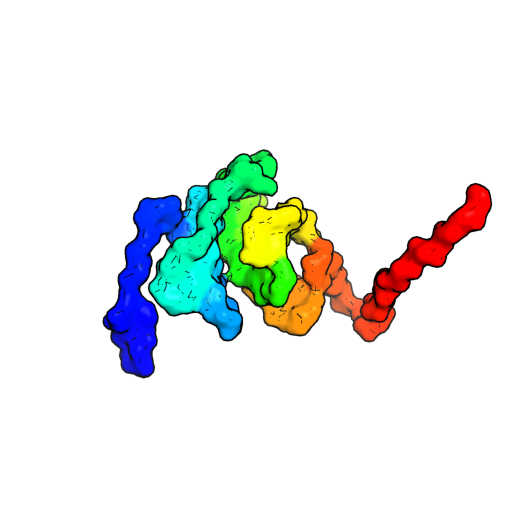 . PHE A 1 99 ? 7.409 2.152 9.745 1.00 96.94 99 PHE A O 1
ATOM 738 N N . GLY A 1 100 ? 7.753 0.017 10.321 1.00 96.56 100 GLY A N 1
ATOM 739 C CA . GLY A 1 100 ? 9.207 0.090 10.422 1.00 96.56 100 GLY A CA 1
ATOM 740 C C . GLY A 1 100 ? 9.921 -0.373 9.150 1.00 96.56 100 GLY A C 1
ATOM 741 O O . GLY A 1 100 ? 9.314 -0.924 8.231 1.00 96.56 100 GLY A O 1
ATOM 742 N N . SER A 1 101 ? 11.233 -0.121 9.120 1.00 95.81 101 SER A N 1
ATOM 743 C CA . SER A 1 101 ? 12.170 -0.535 8.062 1.00 95.81 101 SER A CA 1
ATOM 744 C C . SER A 1 101 ? 11.675 -0.314 6.622 1.00 95.81 101 SER A C 1
ATOM 746 O O . SER A 1 101 ? 11.653 -1.267 5.844 1.00 95.81 101 SER A O 1
ATOM 748 N N . PRO A 1 102 ? 11.279 0.917 6.247 1.00 95.88 102 PRO A N 1
ATOM 749 C CA . PRO A 1 102 ? 10.859 1.198 4.884 1.00 95.88 102 PRO A CA 1
ATOM 750 C C . PRO A 1 102 ? 11.991 0.991 3.877 1.00 95.88 102 PRO A C 1
ATOM 752 O O . PRO A 1 102 ? 13.101 1.492 4.067 1.00 95.88 102 PRO A O 1
ATOM 755 N N . GLU A 1 103 ? 11.685 0.337 2.761 1.00 95.25 103 GLU A N 1
ATOM 756 C CA . GLU A 1 103 ? 12.623 0.156 1.653 1.00 95.25 103 GLU A CA 1
ATOM 757 C C . GLU A 1 103 ? 11.902 0.205 0.303 1.00 95.25 103 GLU A C 1
ATOM 759 O O . GLU A 1 103 ? 10.865 -0.428 0.094 1.00 95.25 103 GLU A O 1
ATOM 764 N N . ILE A 1 104 ? 12.475 0.964 -0.632 1.00 94.81 104 ILE A N 1
ATOM 765 C CA . ILE A 1 104 ? 12.026 1.025 -2.025 1.00 94.81 104 ILE A CA 1
ATOM 766 C C . ILE A 1 104 ? 12.569 -0.213 -2.740 1.00 94.81 104 ILE A C 1
ATOM 768 O O . ILE A 1 104 ? 13.780 -0.351 -2.893 1.00 94.81 104 ILE A O 1
ATOM 772 N N . ILE A 1 105 ? 11.682 -1.095 -3.198 1.00 96.19 105 ILE A N 1
ATOM 773 C CA . ILE A 1 105 ? 12.067 -2.373 -3.823 1.00 96.19 105 ILE A CA 1
ATOM 774 C C . ILE A 1 105 ? 11.847 -2.393 -5.333 1.00 96.19 105 ILE A C 1
ATOM 776 O O . ILE A 1 105 ? 12.522 -3.124 -6.053 1.00 96.19 105 ILE A O 1
ATOM 780 N N . ILE A 1 106 ? 10.902 -1.604 -5.846 1.00 95.81 106 ILE A N 1
ATOM 781 C CA . ILE A 1 106 ? 10.579 -1.566 -7.275 1.00 95.81 106 ILE A CA 1
ATOM 782 C C . ILE A 1 106 ? 10.361 -0.119 -7.675 1.00 95.81 106 ILE A C 1
ATOM 784 O O . ILE A 1 106 ? 9.581 0.582 -7.046 1.00 95.81 106 ILE A O 1
ATOM 788 N N . GLU A 1 107 ? 10.985 0.305 -8.766 1.00 93.38 107 GLU A N 1
ATOM 789 C CA . GLU A 1 107 ? 10.785 1.641 -9.319 1.00 93.38 107 GLU A CA 1
ATOM 790 C C . GLU A 1 107 ? 10.076 1.585 -10.680 1.00 93.38 107 GLU A C 1
ATOM 792 O O . GLU A 1 107 ? 10.165 0.596 -11.421 1.00 93.38 107 GLU A O 1
ATOM 797 N N . LYS A 1 108 ? 9.434 2.693 -11.052 1.00 91.69 108 LYS A N 1
ATOM 798 C CA . LYS A 1 108 ? 8.965 3.014 -12.407 1.00 91.69 108 LYS A CA 1
ATOM 799 C C . LYS A 1 108 ? 7.961 2.020 -12.984 1.00 91.69 108 LYS A C 1
ATOM 801 O O . LYS A 1 108 ? 8.089 1.597 -14.136 1.00 91.69 108 LYS A O 1
ATOM 806 N N . GLN A 1 109 ? 6.955 1.659 -12.196 1.00 93.56 109 GLN A N 1
ATOM 807 C CA . GLN A 1 109 ? 5.781 0.958 -12.709 1.00 93.56 109 GLN A CA 1
ATOM 808 C C . GLN A 1 109 ? 4.813 1.971 -13.333 1.00 93.56 109 GLN A C 1
ATOM 810 O O . GLN A 1 109 ? 4.772 3.127 -12.931 1.00 93.56 109 GLN A O 1
ATOM 815 N N . PHE A 1 110 ? 4.086 1.573 -14.374 1.00 90.88 110 PHE A N 1
ATOM 816 C CA . PHE A 1 110 ? 3.293 2.496 -15.191 1.00 90.88 110 PHE A CA 1
ATOM 817 C C . PHE A 1 110 ? 1.794 2.350 -14.918 1.00 90.88 110 PHE A C 1
ATOM 819 O O . PHE A 1 110 ? 1.086 1.611 -15.612 1.00 90.88 110 PHE A O 1
ATOM 826 N N . GLY A 1 111 ? 1.324 3.073 -13.909 1.00 86.88 111 GLY A N 1
ATOM 827 C CA . GLY A 1 111 ? -0.078 3.314 -13.611 1.00 86.88 111 GLY A CA 1
ATOM 828 C C . GLY A 1 111 ? -0.685 4.429 -14.467 1.00 86.88 111 GLY A C 1
ATOM 829 O O . GLY A 1 111 ? -0.019 5.108 -15.256 1.00 86.88 111 GLY A O 1
ATOM 830 N N . CYS A 1 112 ? -1.991 4.621 -14.326 1.00 84.69 112 CYS A N 1
ATOM 831 C CA . CYS A 1 112 ? -2.772 5.653 -14.990 1.00 84.69 112 CYS A CA 1
ATOM 832 C C . CYS A 1 112 ? -3.333 6.545 -13.891 1.00 84.69 112 CYS A C 1
ATOM 834 O O . CYS A 1 112 ? -3.872 6.044 -12.906 1.00 84.69 112 CYS A O 1
ATOM 836 N N . CYS A 1 113 ? -3.184 7.863 -14.034 1.00 79.25 113 CYS A N 1
ATOM 837 C CA . CYS A 1 113 ? -3.643 8.829 -13.030 1.00 79.25 113 CYS A CA 1
ATOM 838 C C . CYS A 1 113 ? -3.067 8.578 -11.621 1.00 79.25 113 CYS A C 1
ATOM 840 O O . CYS A 1 113 ? -3.765 8.781 -10.629 1.00 79.25 113 CYS A O 1
ATOM 842 N N . SER A 1 114 ? -1.804 8.146 -11.543 1.00 76.06 114 SER A N 1
ATOM 843 C CA . SER A 1 114 ? -1.126 7.822 -10.282 1.00 76.06 114 SER A CA 1
ATOM 844 C C . SER A 1 114 ? -1.813 6.695 -9.491 1.00 76.06 114 SER A C 1
ATOM 846 O O . SER A 1 114 ? -1.841 6.731 -8.260 1.00 76.06 114 SER A O 1
ATOM 848 N N . LYS A 1 115 ? -2.436 5.735 -10.193 1.00 85.25 115 LYS A N 1
ATOM 849 C CA . LYS A 1 115 ? -3.107 4.559 -9.628 1.00 85.25 115 LYS A CA 1
ATOM 850 C C . LYS A 1 115 ? -2.575 3.276 -10.258 1.00 85.25 115 LYS A C 1
ATOM 852 O O . LYS A 1 115 ? -2.637 3.104 -11.482 1.00 85.25 115 LYS A O 1
ATOM 857 N N . ILE A 1 116 ? -2.125 2.362 -9.401 1.00 91.81 116 ILE A N 1
ATOM 858 C CA . ILE A 1 116 ? -1.707 1.015 -9.773 1.00 91.81 116 ILE A CA 1
ATOM 859 C C . ILE A 1 116 ? -2.264 0.006 -8.769 1.00 91.81 116 ILE A C 1
ATOM 861 O O . ILE A 1 116 ? -2.305 0.279 -7.568 1.00 91.81 116 ILE A O 1
ATOM 865 N N . ASP A 1 117 ? -2.681 -1.151 -9.272 1.00 93.38 117 ASP A N 1
ATOM 866 C CA . ASP A 1 117 ? -3.089 -2.267 -8.427 1.00 93.38 117 ASP A CA 1
ATOM 867 C C . ASP A 1 117 ? -1.907 -3.221 -8.256 1.00 93.38 117 ASP A C 1
ATOM 869 O O . ASP A 1 117 ? -1.180 -3.526 -9.211 1.00 93.38 117 ASP A O 1
ATOM 873 N N . LEU A 1 118 ? -1.734 -3.694 -7.027 1.00 96.00 118 LEU A N 1
ATOM 874 C CA . LEU A 1 118 ? -0.806 -4.755 -6.681 1.00 96.00 118 LEU A CA 1
ATOM 875 C C . LEU A 1 118 ? -1.508 -5.777 -5.802 1.00 96.00 118 LEU A C 1
ATOM 877 O O . LEU A 1 118 ? -2.399 -5.434 -5.029 1.00 96.00 118 LEU A O 1
ATOM 881 N N . ASP A 1 119 ? -1.082 -7.023 -5.933 1.00 97.00 119 ASP A N 1
ATOM 882 C CA . ASP A 1 119 ? -1.554 -8.128 -5.111 1.00 97.00 119 ASP A CA 1
ATOM 883 C C . ASP A 1 119 ? -0.428 -9.146 -4.926 1.00 97.00 119 ASP A C 1
ATOM 885 O O . ASP A 1 119 ? 0.588 -9.118 -5.631 1.00 97.00 119 ASP A O 1
ATOM 889 N N . LEU A 1 120 ? -0.606 -10.054 -3.977 1.00 95.94 120 LEU A N 1
ATOM 890 C CA . LEU A 1 120 ? 0.332 -11.125 -3.698 1.00 95.94 120 LEU A CA 1
ATOM 891 C C . LEU A 1 120 ? -0.264 -12.466 -4.102 1.00 95.94 120 LEU A C 1
ATOM 893 O O . LEU A 1 120 ? -1.423 -12.777 -3.834 1.00 95.94 120 LEU A O 1
ATOM 897 N N . LYS A 1 121 ? 0.571 -13.301 -4.710 1.00 94.19 121 LYS A N 1
ATOM 898 C CA . LYS A 1 121 ? 0.263 -14.710 -4.920 1.00 94.19 121 LYS A CA 1
ATOM 899 C C . LYS A 1 121 ? 1.485 -15.532 -4.555 1.00 94.19 121 LYS A C 1
ATOM 901 O O . LYS A 1 121 ? 2.468 -15.513 -5.292 1.00 94.19 121 LYS A O 1
ATOM 906 N N . ASP A 1 122 ? 1.384 -16.294 -3.470 1.00 91.75 122 ASP A N 1
ATOM 907 C CA . ASP A 1 122 ? 2.528 -17.005 -2.894 1.00 91.75 122 ASP A CA 1
ATOM 908 C C . ASP A 1 122 ? 3.671 -15.991 -2.623 1.00 91.75 122 ASP A C 1
ATOM 910 O O . ASP A 1 122 ? 3.405 -14.878 -2.170 1.00 91.75 122 ASP A O 1
ATOM 914 N N . ASP A 1 123 ? 4.921 -16.310 -2.964 1.00 92.81 123 ASP A N 1
ATOM 915 C CA . ASP A 1 123 ? 6.073 -15.401 -2.819 1.00 92.81 123 ASP A CA 1
ATOM 916 C C . ASP A 1 123 ? 6.258 -14.445 -4.017 1.00 92.81 123 ASP A C 1
ATOM 918 O O . ASP A 1 123 ? 7.381 -14.111 -4.411 1.00 92.81 123 ASP A O 1
ATOM 922 N N . VAL A 1 124 ? 5.154 -14.041 -4.654 1.00 96.12 124 VAL A N 1
ATOM 923 C CA . VAL A 1 124 ? 5.165 -13.221 -5.872 1.00 96.12 124 VAL A CA 1
ATOM 924 C C . VAL A 1 124 ? 4.339 -11.966 -5.684 1.00 96.12 124 VAL A C 1
ATOM 926 O O . VAL A 1 124 ? 3.138 -12.035 -5.423 1.00 96.12 124 VAL A O 1
ATOM 929 N N . LEU A 1 125 ? 4.972 -10.824 -5.933 1.00 97.44 125 LEU A N 1
ATOM 930 C CA . LEU A 1 125 ? 4.298 -9.544 -6.061 1.00 97.44 125 LEU A CA 1
ATOM 931 C C . LEU A 1 125 ? 3.840 -9.338 -7.507 1.00 97.44 125 LEU A C 1
ATOM 933 O O . LEU A 1 125 ? 4.640 -9.318 -8.449 1.00 97.44 125 LEU A O 1
ATOM 937 N N . LEU A 1 126 ? 2.529 -9.218 -7.679 1.00 97.19 126 LEU A N 1
ATOM 938 C CA . LEU A 1 126 ? 1.861 -8.966 -8.948 1.00 97.19 126 LEU A CA 1
ATOM 939 C C . LEU A 1 126 ? 1.564 -7.476 -9.053 1.00 97.19 126 LEU A C 1
ATOM 941 O O . LEU A 1 126 ? 1.006 -6.900 -8.126 1.00 97.19 126 LEU A O 1
ATOM 945 N N . ILE A 1 127 ? 1.916 -6.856 -10.179 1.00 96.50 127 ILE A N 1
ATOM 946 C CA . ILE A 1 127 ? 1.689 -5.422 -10.402 1.00 96.50 127 ILE A CA 1
ATOM 947 C C . ILE A 1 127 ? 1.017 -5.217 -11.754 1.00 96.50 127 ILE A C 1
ATOM 949 O O . ILE A 1 127 ? 1.559 -5.613 -12.792 1.00 96.50 127 ILE A O 1
ATOM 953 N N . ALA A 1 128 ? -0.151 -4.580 -11.751 1.00 95.06 128 ALA A N 1
ATOM 954 C CA . ALA A 1 128 ? -0.911 -4.267 -12.952 1.00 95.06 128 ALA A CA 1
ATOM 955 C C . ALA A 1 128 ? -0.500 -2.900 -13.517 1.00 95.06 128 ALA A C 1
ATOM 957 O O . ALA A 1 128 ? -1.066 -1.871 -13.157 1.00 95.06 128 ALA A O 1
ATOM 958 N N . GLU A 1 129 ? 0.451 -2.880 -14.453 1.00 92.75 129 GLU A N 1
ATOM 959 C CA . GLU A 1 129 ? 0.779 -1.666 -15.207 1.00 92.75 129 GLU A CA 1
ATOM 960 C C . GLU A 1 129 ? -0.326 -1.360 -16.231 1.00 92.75 129 GLU A C 1
ATOM 962 O O . GLU A 1 129 ? -0.238 -1.699 -17.419 1.00 92.75 129 GLU A O 1
ATOM 967 N N . ASN A 1 130 ? -1.402 -0.738 -15.752 1.00 88.38 130 ASN A N 1
ATOM 968 C CA . ASN A 1 130 ? -2.608 -0.465 -16.529 1.00 88.38 130 ASN A CA 1
ATOM 969 C C . ASN A 1 130 ? -2.350 0.443 -17.754 1.00 88.38 130 ASN A C 1
ATOM 971 O O . ASN A 1 130 ? -2.978 0.223 -18.790 1.00 88.38 130 ASN A O 1
ATOM 975 N N . SER A 1 131 ? -1.375 1.361 -17.702 1.00 89.19 131 SER A N 1
ATOM 976 C CA . SER A 1 131 ? -0.979 2.219 -18.834 1.00 89.19 131 SER A CA 1
ATOM 977 C C . SER A 1 131 ? -0.179 1.480 -19.912 1.00 89.19 131 SER A C 1
ATOM 979 O O . SER A 1 131 ? -0.070 1.957 -21.039 1.00 89.19 131 SER A O 1
ATOM 981 N N . CYS A 1 132 ? 0.370 0.307 -19.585 1.00 89.50 132 CYS A N 1
ATOM 982 C CA . CYS A 1 132 ? 1.136 -0.543 -20.500 1.00 89.50 132 CYS A CA 1
ATOM 983 C C . CYS A 1 132 ? 0.388 -1.825 -20.897 1.00 89.50 132 CYS A C 1
ATOM 985 O O . CYS A 1 132 ? 0.957 -2.661 -21.600 1.00 89.50 132 CYS A O 1
ATOM 987 N N . HIS A 1 133 ? -0.854 -2.005 -20.434 1.00 91.00 133 HIS A N 1
ATOM 988 C CA . HIS A 1 133 ? -1.674 -3.196 -20.677 1.00 91.00 133 HIS A CA 1
ATOM 989 C C . HIS A 1 133 ? -0.958 -4.516 -20.337 1.00 91.00 133 HIS A C 1
ATOM 991 O O . HIS A 1 133 ? -1.059 -5.499 -21.075 1.00 91.00 133 HIS A O 1
ATOM 997 N N . ARG A 1 134 ? -0.211 -4.548 -19.225 1.00 92.44 134 ARG A N 1
ATOM 998 C CA . ARG A 1 134 ? 0.520 -5.745 -18.785 1.00 92.44 134 ARG A CA 1
ATOM 999 C C . ARG A 1 134 ? 0.466 -5.937 -17.278 1.00 92.44 134 ARG A C 1
ATOM 1001 O O . ARG A 1 134 ? 0.243 -4.998 -16.522 1.00 92.44 134 ARG A O 1
ATOM 1008 N N . MET A 1 135 ? 0.759 -7.162 -16.860 1.00 93.75 135 MET A N 1
ATOM 1009 C CA . MET A 1 135 ? 1.018 -7.496 -15.467 1.00 93.75 135 MET A CA 1
ATOM 1010 C C . MET A 1 135 ? 2.475 -7.925 -15.322 1.00 93.75 135 MET A C 1
ATOM 1012 O O . MET A 1 135 ? 2.942 -8.819 -16.035 1.00 93.75 135 MET A O 1
ATOM 1016 N N . ASN A 1 136 ? 3.189 -7.292 -14.400 1.00 95.19 136 ASN A N 1
ATOM 1017 C CA . ASN A 1 136 ? 4.522 -7.711 -14.004 1.00 95.19 136 ASN A CA 1
ATOM 1018 C C . ASN A 1 136 ? 4.456 -8.651 -12.802 1.00 95.19 136 ASN A C 1
ATOM 1020 O O . ASN A 1 136 ? 3.501 -8.642 -12.027 1.00 95.19 136 ASN A O 1
ATOM 1024 N N . ARG A 1 137 ? 5.507 -9.455 -12.666 1.00 96.25 137 ARG A N 1
ATOM 1025 C CA . ARG A 1 137 ? 5.741 -10.334 -11.525 1.00 96.25 137 ARG A CA 1
ATOM 1026 C C . ARG A 1 137 ? 7.109 -10.008 -10.957 1.00 96.25 137 ARG A C 1
ATOM 1028 O O . ARG A 1 137 ? 8.068 -9.908 -11.729 1.00 96.25 137 ARG A O 1
ATOM 1035 N N . PHE A 1 138 ? 7.180 -9.867 -9.648 1.00 96.94 138 PHE A N 1
ATOM 1036 C CA . PHE A 1 138 ? 8.406 -9.611 -8.913 1.00 96.94 138 PHE A CA 1
ATOM 1037 C C . PHE A 1 138 ? 8.522 -10.590 -7.746 1.00 96.94 138 PHE A C 1
ATOM 1039 O O . PHE A 1 138 ? 7.510 -11.092 -7.254 1.00 96.94 138 PHE A O 1
ATOM 1046 N N . SER A 1 139 ? 9.747 -10.859 -7.300 1.00 96.12 139 SER A N 1
ATOM 1047 C CA . SER A 1 139 ? 9.954 -11.377 -5.949 1.00 96.12 139 SER A CA 1
ATOM 1048 C C . SER A 1 139 ? 9.508 -10.338 -4.916 1.00 96.12 139 SER A C 1
ATOM 1050 O O . SER A 1 139 ? 9.317 -9.160 -5.232 1.00 96.12 139 SER A O 1
ATOM 1052 N N . LEU A 1 140 ? 9.376 -10.770 -3.665 1.00 95.38 140 LEU A N 1
ATOM 1053 C CA . LEU A 1 140 ? 9.046 -9.890 -2.542 1.00 95.38 140 LEU A CA 1
ATOM 1054 C C . LEU A 1 140 ? 10.130 -8.837 -2.244 1.00 95.38 140 LEU A C 1
ATOM 1056 O O . LEU A 1 140 ? 9.814 -7.826 -1.625 1.00 95.38 140 LEU A O 1
ATOM 1060 N N . ASP A 1 141 ? 11.353 -9.048 -2.743 1.00 94.62 141 ASP A N 1
ATOM 1061 C CA . ASP A 1 141 ? 12.488 -8.116 -2.653 1.00 94.62 141 ASP A CA 1
ATOM 1062 C C . ASP A 1 141 ? 12.625 -7.224 -3.909 1.00 94.62 141 ASP A C 1
ATOM 1064 O O . ASP A 1 141 ? 13.589 -6.478 -4.053 1.00 94.62 141 ASP A O 1
ATOM 1068 N N . GLY A 1 142 ? 11.683 -7.314 -4.858 1.00 95.31 142 GLY A N 1
ATOM 1069 C CA . GLY A 1 142 ? 11.634 -6.443 -6.037 1.00 95.31 142 GLY A CA 1
ATOM 1070 C C . GLY A 1 142 ? 12.377 -6.939 -7.280 1.00 95.31 142 GLY A C 1
ATOM 1071 O O . GLY A 1 142 ? 12.482 -6.218 -8.276 1.00 95.31 142 GLY A O 1
ATOM 1072 N N . GLU A 1 143 ? 12.846 -8.188 -7.302 1.00 94.94 143 GLU A N 1
ATOM 1073 C CA . GLU A 1 143 ? 13.474 -8.754 -8.499 1.00 94.94 143 GLU A CA 1
ATOM 1074 C C . GLU A 1 143 ? 12.423 -9.142 -9.543 1.00 94.94 143 GLU A C 1
ATOM 1076 O O . GLU A 1 143 ? 11.555 -9.986 -9.305 1.00 94.94 143 GLU A O 1
ATOM 1081 N N . ARG A 1 144 ? 12.505 -8.561 -10.744 1.00 92.69 144 ARG A N 1
ATOM 1082 C CA . ARG A 1 144 ? 11.554 -8.854 -11.823 1.00 92.69 144 ARG A CA 1
ATOM 1083 C C . ARG A 1 144 ? 11.715 -10.281 -12.335 1.00 92.69 144 ARG A C 1
ATOM 1085 O O . ARG A 1 144 ? 12.792 -10.695 -12.759 1.00 92.69 144 ARG A O 1
ATOM 1092 N N . TRP A 1 145 ? 10.606 -11.004 -12.428 1.00 86.94 145 TRP A N 1
ATOM 1093 C CA . TRP A 1 145 ? 10.574 -12.309 -13.076 1.00 86.94 145 TRP A CA 1
ATOM 1094 C C . TRP A 1 145 ? 10.631 -12.152 -14.597 1.00 86.94 145 TRP A C 1
ATOM 1096 O O . TRP A 1 145 ? 9.680 -11.683 -15.230 1.00 86.94 145 TRP A O 1
ATOM 1106 N N . ASN A 1 146 ? 11.727 -12.596 -15.207 1.00 74.56 146 ASN A N 1
ATOM 1107 C CA . ASN A 1 146 ? 11.848 -12.648 -16.660 1.00 74.56 146 ASN A CA 1
ATOM 1108 C C . ASN A 1 146 ? 11.098 -13.867 -17.213 1.00 74.56 146 ASN A C 1
ATOM 1110 O O . ASN A 1 146 ? 11.383 -15.011 -16.856 1.00 74.56 146 ASN A O 1
ATOM 1114 N N . VAL A 1 147 ? 10.146 -13.634 -18.120 1.00 53.50 147 VAL A N 1
ATOM 1115 C CA . VAL A 1 147 ? 9.462 -14.712 -18.846 1.00 53.50 147 VAL A CA 1
ATOM 1116 C C . VAL A 1 147 ? 10.478 -15.368 -19.789 1.00 53.50 147 VAL A C 1
ATOM 1118 O O . VAL A 1 147 ? 10.818 -14.805 -20.824 1.00 53.50 147 VAL A O 1
ATOM 1121 N N . GLY A 1 148 ? 11.004 -16.529 -19.391 1.00 53.28 148 GLY A N 1
ATOM 1122 C CA . GLY A 1 148 ? 12.027 -17.288 -20.125 1.00 53.28 148 GLY A CA 1
ATOM 1123 C C . GLY A 1 148 ? 13.011 -18.043 -19.225 1.00 53.28 148 GLY A C 1
ATOM 1124 O O . GLY A 1 148 ? 13.593 -19.034 -19.657 1.00 53.28 148 GLY A O 1
ATOM 1125 N N . ALA A 1 149 ? 13.150 -17.637 -17.960 1.00 47.78 149 ALA A N 1
ATOM 1126 C CA . ALA A 1 149 ? 13.844 -18.426 -16.950 1.00 47.78 149 ALA A CA 1
ATOM 1127 C C . ALA A 1 149 ? 12.830 -19.362 -16.278 1.00 47.78 149 ALA A C 1
ATOM 1129 O O . ALA A 1 149 ? 11.909 -18.917 -15.595 1.00 47.78 149 ALA A O 1
ATOM 1130 N N . SER A 1 150 ? 12.964 -20.667 -16.514 1.00 42.75 150 SER A N 1
ATOM 1131 C CA . SER A 1 150 ? 12.273 -21.677 -15.712 1.00 42.75 150 SER A CA 1
ATOM 1132 C C . SER A 1 150 ? 12.620 -21.447 -14.238 1.00 42.75 150 SER A C 1
ATOM 1134 O O . SER A 1 150 ? 13.782 -21.194 -13.918 1.00 42.75 150 SER A O 1
ATOM 1136 N N . ALA A 1 151 ? 11.621 -21.523 -13.360 1.00 46.06 151 ALA A N 1
ATOM 1137 C CA . ALA A 1 151 ? 11.779 -21.376 -11.921 1.00 46.06 151 ALA A CA 1
ATOM 1138 C C . ALA A 1 151 ? 12.680 -22.486 -11.355 1.00 46.06 151 ALA A C 1
ATOM 1140 O O . ALA A 1 151 ? 12.213 -23.541 -10.939 1.00 46.06 151 ALA A O 1
ATOM 1141 N N . THR A 1 152 ? 13.986 -22.243 -11.332 1.00 45.59 152 THR A N 1
ATOM 1142 C CA . THR A 1 152 ? 14.957 -23.027 -10.567 1.00 45.59 152 THR A CA 1
ATOM 1143 C C . THR A 1 152 ? 15.982 -22.079 -9.963 1.00 45.59 152 THR A C 1
ATOM 1145 O O . THR A 1 152 ? 17.081 -21.953 -10.492 1.00 45.59 152 THR A O 1
ATOM 1148 N N . ALA A 1 153 ? 15.605 -21.385 -8.887 1.00 41.16 153 ALA A N 1
ATOM 1149 C CA . ALA A 1 153 ? 16.524 -20.914 -7.846 1.00 41.16 153 ALA A CA 1
ATOM 1150 C C . ALA A 1 153 ? 15.747 -20.254 -6.692 1.00 41.16 153 ALA A C 1
ATOM 1152 O O . ALA A 1 153 ? 15.893 -19.066 -6.433 1.00 41.16 153 ALA A O 1
ATOM 1153 N N . ALA A 1 154 ? 14.967 -21.035 -5.939 1.00 42.41 154 ALA A N 1
ATOM 1154 C CA . ALA A 1 154 ? 14.799 -20.735 -4.516 1.00 42.41 154 ALA A CA 1
ATOM 1155 C C . ALA A 1 154 ? 16.098 -21.175 -3.815 1.00 42.41 154 ALA A C 1
ATOM 1157 O O . ALA A 1 154 ? 16.202 -22.266 -3.254 1.00 42.41 154 ALA A O 1
ATOM 1158 N N . GLY A 1 155 ? 17.151 -20.377 -3.994 1.00 34.03 155 GLY A N 1
ATOM 1159 C CA . GLY A 1 155 ? 18.459 -20.587 -3.391 1.00 34.03 155 GLY A CA 1
ATOM 1160 C C . GLY A 1 155 ? 18.476 -19.983 -1.997 1.00 34.03 155 GLY A C 1
ATOM 1161 O O . GLY A 1 155 ? 18.648 -18.780 -1.846 1.00 34.03 155 GLY A O 1
ATOM 1162 N N . SER A 1 156 ? 18.290 -20.839 -0.996 1.00 35.84 156 SER A N 1
ATOM 1163 C CA . SER A 1 156 ? 18.551 -20.583 0.420 1.00 35.84 156 SER A CA 1
ATOM 1164 C C . SER A 1 156 ? 19.763 -19.655 0.628 1.00 35.84 156 SER A C 1
ATOM 1166 O O . SER A 1 156 ? 20.893 -20.024 0.300 1.00 35.84 156 SER A O 1
ATOM 1168 N N . LYS A 1 157 ? 19.556 -18.468 1.220 1.00 35.72 157 LYS A N 1
ATOM 1169 C CA . LYS A 1 157 ? 20.639 -17.757 1.915 1.00 35.72 157 LYS A CA 1
ATOM 1170 C C . LYS A 1 157 ? 20.975 -18.569 3.166 1.00 35.72 157 LYS A C 1
ATOM 1172 O O . LYS A 1 157 ? 20.399 -18.380 4.234 1.00 35.72 157 LYS A O 1
ATOM 1177 N N . VAL A 1 158 ? 21.891 -19.519 3.005 1.00 34.47 158 VAL A N 1
ATOM 1178 C CA . VAL A 1 158 ? 22.543 -20.215 4.112 1.00 34.47 158 VAL A CA 1
ATOM 1179 C C . VAL A 1 158 ? 23.335 -19.188 4.921 1.00 34.47 158 VAL A C 1
ATOM 1181 O O . VAL A 1 158 ? 24.192 -18.483 4.390 1.00 34.47 158 VAL A O 1
ATOM 1184 N N . LEU A 1 159 ? 23.028 -19.127 6.217 1.00 38.91 159 LEU A N 1
ATOM 1185 C CA . LEU A 1 159 ? 23.809 -18.477 7.267 1.00 38.91 159 LEU A CA 1
ATOM 1186 C C . LEU A 1 159 ? 25.293 -18.862 7.160 1.00 38.91 159 LEU A C 1
ATOM 1188 O O . LEU A 1 159 ? 25.673 -20.002 7.422 1.00 38.91 159 LEU A O 1
ATOM 1192 N N . GLY A 1 160 ? 26.142 -17.896 6.816 1.00 30.50 160 GLY A N 1
AT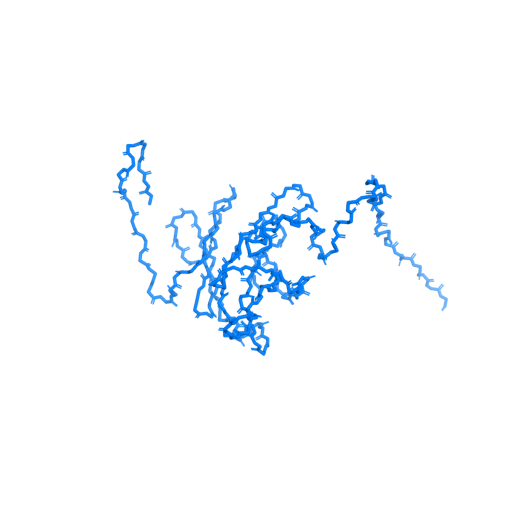OM 1193 C CA . GLY A 1 160 ? 27.590 -18.025 6.932 1.00 30.50 160 GLY A CA 1
ATOM 1194 C C . GLY A 1 160 ? 28.043 -17.731 8.360 1.00 30.50 160 GLY A C 1
ATOM 1195 O O . GLY A 1 160 ? 28.390 -16.598 8.675 1.00 30.50 160 GLY A O 1
ATOM 1196 N N . LEU A 1 161 ? 28.047 -18.755 9.215 1.00 37.81 161 LEU A N 1
ATOM 1197 C CA . LEU A 1 161 ? 28.802 -18.771 10.466 1.00 37.81 161 LEU A CA 1
ATOM 1198 C C . LEU A 1 161 ? 30.194 -19.374 10.195 1.00 37.81 161 LEU A C 1
ATOM 1200 O O . LEU A 1 161 ? 30.297 -20.555 9.873 1.00 37.81 161 LEU A O 1
ATOM 1204 N N . ALA A 1 162 ? 31.256 -18.587 10.360 1.00 36.00 162 ALA A N 1
ATOM 1205 C CA . ALA A 1 162 ? 32.626 -19.059 10.611 1.00 36.00 162 ALA A CA 1
ATOM 1206 C C . ALA A 1 162 ? 33.382 -17.913 11.316 1.00 36.00 162 ALA A C 1
ATOM 1208 O O . ALA A 1 162 ? 33.602 -16.864 10.725 1.00 36.00 162 ALA A O 1
ATOM 1209 N N . ALA A 1 163 ? 33.514 -17.920 12.644 1.00 34.81 163 ALA A N 1
ATOM 1210 C CA . ALA A 1 163 ? 34.492 -18.663 13.448 1.00 34.81 163 ALA A CA 1
ATOM 1211 C C . ALA A 1 163 ? 35.945 -18.157 13.296 1.00 34.81 163 ALA A C 1
ATOM 1213 O O . ALA A 1 163 ? 36.627 -18.467 12.328 1.00 34.81 163 ALA A O 1
ATOM 1214 N N . ILE A 1 164 ? 36.372 -17.401 14.317 1.00 37.56 164 ILE A N 1
ATOM 1215 C CA . ILE A 1 164 ? 37.648 -17.476 15.056 1.00 37.56 164 ILE A CA 1
ATOM 1216 C C . ILE A 1 164 ? 38.894 -17.884 14.248 1.00 37.56 164 ILE A C 1
ATOM 1218 O O . ILE A 1 164 ? 39.075 -19.065 13.950 1.00 37.56 164 ILE A O 1
ATOM 1222 N N . ARG A 1 165 ? 39.832 -16.940 14.106 1.00 44.12 165 ARG A N 1
ATOM 1223 C CA . ARG A 1 165 ? 41.242 -17.098 14.499 1.00 44.12 165 ARG A CA 1
ATOM 1224 C C . ARG A 1 165 ? 41.809 -15.767 14.971 1.00 44.12 165 ARG A C 1
ATOM 1226 O O . ARG A 1 165 ? 41.489 -14.749 14.324 1.00 44.12 165 ARG A O 1
#

Sequence (165 aa):
MLDADGKLVETWPMNDLAPKAVLACADGTIYVAGEGKLAKLDASAKVLKTVDLSEVLDGAYAEAHASGLAANDCHIYIAFGVGRSLRATEDIVHFDREFGSPEIIIEKQFGCCSKIDLDLKDDVLLIAENSCHRMNRFSLDGERWNVGASATAAGSKVLGLAAIR

Secondary structure (DSSP, 8-state):
-B-TTS-B------SS---SEEEE-TTS-EEEEETTEEEEE-TT--EEEEEEHHHH--GGGTT-EEEEEEE-SSEEEEEEEESSSTT-EEEEEEEETTS-S-EEEEEEE--BTTB-EEEEETTEEEEEEGGGTEEEEEETTS-B--TTS-S--------------

Foldseek 3Di:
DADPVRDDPDDDDDPPFDFQEWDQDPQQWIWTDAQQKIFIAGNVRHTPDMDRNVVADDDQQSRFGFAEWEDDQFKIKTWTFGDDPPQTFTWIWIAGPRRHDIDTQEDGQADDPSHWYWYDDPQWIWTCNVVVRDIWIAGPSNHTDDPPDDPDDPPDPPDDDDDDD

pLDDT: mean 85.68, std 18.14, range [30.5, 98.31]

Radius of gyration: 17.87 Å; chains: 1; bounding box: 70×38×37 Å